Protein AF-A0A6A4JSJ2-F1 (afdb_monomer)

Foldseek 3Di:
DLCPPQDCQQPWDDWDWDWDDDPDDIAIEIEIEGANCVVCVPSNVVRQVSCCVPPPVHHYDYDYPDDD

Organism: Apolygus lucorum (NCBI:txid248454)

Structure (mmCIF, N/CA/C/O backbone):
data_AF-A0A6A4JSJ2-F1
#
_entry.id   AF-A0A6A4JSJ2-F1
#
loop_
_atom_site.group_PDB
_atom_site.id
_atom_site.type_symbol
_atom_site.label_atom_id
_atom_site.label_alt_id
_atom_site.label_comp_id
_atom_site.label_asym_id
_atom_site.label_entity_id
_atom_site.label_seq_id
_atom_site.pdbx_PDB_ins_code
_atom_site.Cartn_x
_atom_site.Cartn_y
_atom_site.Cartn_z
_atom_site.occupancy
_atom_site.B_iso_or_equiv
_atom_site.auth_seq_id
_atom_site.aut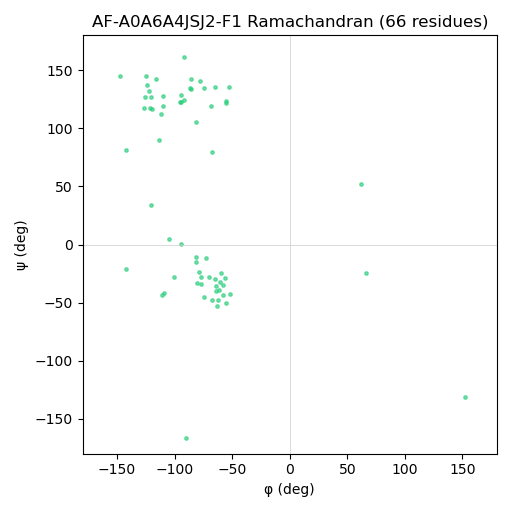h_comp_id
_atom_site.auth_asym_id
_atom_site.auth_atom_id
_atom_site.pdbx_PDB_model_num
ATOM 1 N N . MET A 1 1 ? -11.673 -2.802 -10.512 1.00 55.72 1 MET A N 1
ATOM 2 C CA . MET A 1 1 ? -11.346 -1.590 -9.723 1.00 55.72 1 MET A CA 1
ATOM 3 C C . MET A 1 1 ? -10.249 -1.960 -8.725 1.00 55.72 1 MET A C 1
ATOM 5 O O . MET A 1 1 ? -10.527 -2.734 -7.818 1.00 55.72 1 MET A O 1
ATOM 9 N N . ILE A 1 2 ? -9.013 -1.491 -8.931 1.00 62.56 2 ILE A N 1
ATOM 10 C CA . ILE A 1 2 ? -7.801 -1.943 -8.203 1.00 62.56 2 ILE A CA 1
ATOM 11 C C . ILE A 1 2 ? -7.927 -1.796 -6.675 1.00 62.56 2 ILE A C 1
ATOM 13 O O . ILE A 1 2 ? -7.380 -2.600 -5.930 1.00 62.56 2 ILE A O 1
ATOM 17 N N . TYR A 1 3 ? -8.711 -0.822 -6.213 1.00 63.84 3 TYR A N 1
ATOM 18 C CA . TYR A 1 3 ? -8.857 -0.500 -4.792 1.00 63.84 3 TYR A CA 1
ATOM 19 C C . TYR A 1 3 ? -9.839 -1.393 -4.021 1.00 63.84 3 TYR A C 1
ATOM 21 O O . TYR A 1 3 ? -9.817 -1.394 -2.796 1.00 63.84 3 TYR A O 1
ATOM 29 N N . LYS A 1 4 ? -10.702 -2.163 -4.703 1.00 68.31 4 LYS A N 1
ATOM 30 C CA . LYS A 1 4 ? -11.747 -2.958 -4.027 1.00 68.31 4 LYS A CA 1
ATOM 31 C C . LYS A 1 4 ? -11.191 -4.142 -3.231 1.00 68.31 4 LYS A C 1
ATOM 33 O O . LYS A 1 4 ? -11.816 -4.541 -2.257 1.00 68.31 4 LYS A O 1
ATOM 38 N N . SER A 1 5 ? -10.044 -4.682 -3.642 1.00 71.19 5 SER A N 1
ATOM 39 C CA . SER A 1 5 ? -9.382 -5.819 -2.991 1.00 71.19 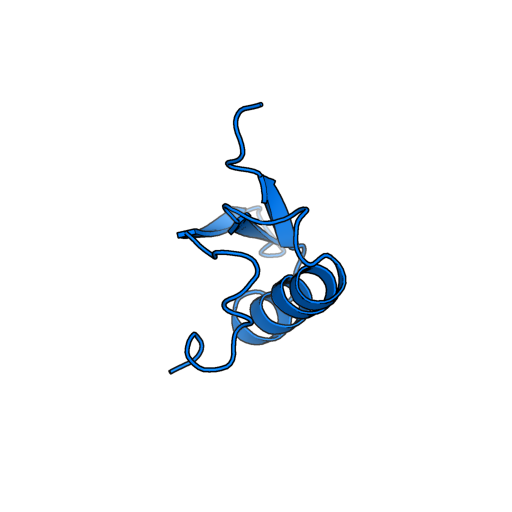5 SER A CA 1
ATOM 40 C C . SER A 1 5 ? -8.317 -5.403 -1.978 1.00 71.19 5 SER A C 1
ATOM 42 O O . SER A 1 5 ? -7.636 -6.264 -1.429 1.00 71.19 5 SER A O 1
ATOM 44 N N . LEU A 1 6 ? -8.099 -4.099 -1.784 1.00 74.44 6 LEU A N 1
ATOM 45 C CA . LEU A 1 6 ? -7.087 -3.635 -0.846 1.00 74.44 6 LEU A CA 1
ATOM 46 C C . LEU A 1 6 ? -7.621 -3.755 0.584 1.00 74.44 6 LEU A C 1
ATOM 48 O O . LEU A 1 6 ? -8.798 -3.454 0.816 1.00 74.44 6 LEU A O 1
ATOM 52 N N . PRO A 1 7 ? -6.778 -4.170 1.544 1.00 81.88 7 PRO A N 1
ATOM 53 C CA . PRO A 1 7 ? -7.181 -4.243 2.937 1.00 81.88 7 PRO A CA 1
ATOM 54 C C . PRO A 1 7 ? -7.714 -2.893 3.418 1.00 81.88 7 PRO A C 1
ATOM 56 O O . PRO A 1 7 ? -7.024 -1.879 3.344 1.00 81.88 7 PRO A O 1
ATOM 59 N N . LYS A 1 8 ? -8.961 -2.871 3.893 1.00 83.81 8 LYS A N 1
ATOM 60 C CA . LYS A 1 8 ? -9.595 -1.642 4.397 1.00 83.81 8 LYS A CA 1
ATOM 61 C C . LYS A 1 8 ? -9.134 -1.292 5.814 1.00 83.81 8 LYS A C 1
ATOM 63 O O . LYS A 1 8 ? -9.181 -0.122 6.181 1.00 83.81 8 LYS A O 1
ATOM 68 N N . SER A 1 9 ? -8.665 -2.284 6.576 1.00 88.81 9 SER A N 1
ATOM 69 C CA . SER A 1 9 ? -8.239 -2.152 7.978 1.00 88.81 9 SER A CA 1
ATOM 70 C C . SER A 1 9 ? -7.118 -1.129 8.172 1.00 88.81 9 SER A C 1
ATOM 72 O O . SER A 1 9 ? -7.136 -0.378 9.142 1.00 88.81 9 SER A O 1
ATOM 74 N N . VAL A 1 10 ? -6.211 -1.013 7.200 1.00 89.00 10 VAL A N 1
ATOM 75 C CA . VAL A 1 10 ? -5.077 -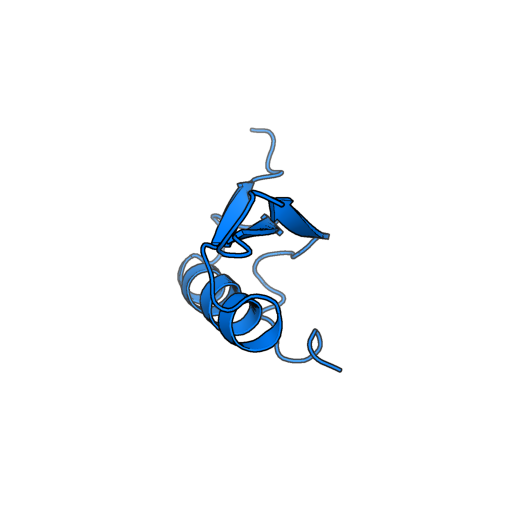0.066 7.211 1.00 89.00 10 VAL A CA 1
ATOM 76 C C . VAL A 1 10 ? -5.483 1.396 6.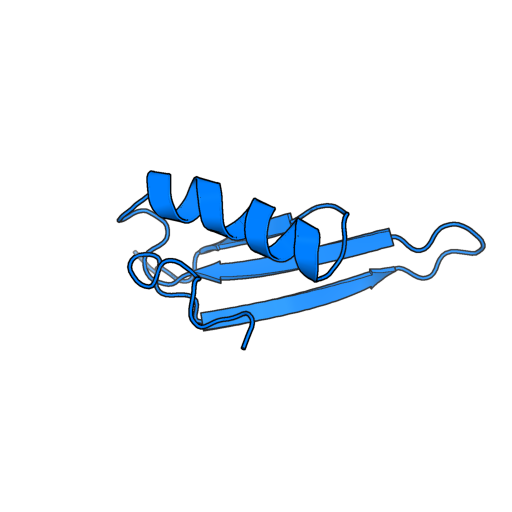976 1.00 89.00 10 VAL A C 1
ATOM 78 O O . VAL A 1 10 ? -4.680 2.309 7.179 1.00 89.00 10 VAL A O 1
ATOM 81 N N . GLY A 1 11 ? -6.727 1.645 6.552 1.00 89.19 11 GLY A N 1
ATOM 82 C CA . GLY A 1 11 ? -7.265 2.989 6.361 1.00 89.19 11 GLY A CA 1
ATOM 83 C C . GLY A 1 11 ? -6.511 3.797 5.303 1.00 89.19 11 GLY A C 1
ATOM 84 O O . GLY A 1 11 ? -6.068 4.909 5.598 1.00 89.19 11 GLY A O 1
ATOM 85 N N . LEU A 1 12 ? -6.342 3.237 4.100 1.00 89.50 12 LEU A N 1
ATOM 86 C CA . LEU A 1 12 ? -5.714 3.897 2.950 1.00 89.50 12 LEU A CA 1
ATOM 87 C C . LEU A 1 12 ? -6.409 5.234 2.626 1.00 89.50 12 LEU A C 1
ATOM 89 O O . LEU A 1 12 ? -7.614 5.264 2.380 1.00 89.50 12 LEU A O 1
ATOM 93 N N . ARG A 1 13 ? -5.648 6.332 2.604 1.00 89.81 13 ARG A N 1
ATOM 94 C CA . ARG A 1 13 ? -6.143 7.698 2.353 1.00 89.81 13 ARG A CA 1
ATOM 95 C C . ARG A 1 13 ? -5.683 8.268 1.025 1.00 89.81 13 ARG A C 1
ATOM 97 O O . ARG A 1 13 ? -6.480 8.878 0.320 1.00 89.81 13 ARG A O 1
ATOM 104 N N . ARG A 1 14 ? -4.410 8.075 0.683 1.00 90.50 14 ARG A N 1
ATOM 105 C CA . ARG A 1 14 ? -3.818 8.655 -0.522 1.00 90.50 14 ARG A CA 1
ATOM 106 C C . ARG A 1 14 ? -2.751 7.744 -1.102 1.00 90.50 14 ARG A C 1
ATOM 108 O O . ARG A 1 14 ? -2.011 7.087 -0.374 1.00 90.50 14 ARG A O 1
ATOM 115 N N . ILE A 1 15 ? -2.685 7.743 -2.427 1.00 92.19 15 ILE A N 1
ATOM 116 C CA . ILE A 1 15 ? -1.603 7.144 -3.193 1.00 92.19 15 ILE A CA 1
ATOM 117 C C . ILE A 1 15 ? -0.974 8.254 -4.021 1.00 92.19 15 ILE A C 1
ATOM 119 O O . ILE A 1 15 ? -1.675 8.940 -4.763 1.00 92.19 15 ILE A O 1
ATOM 123 N N . THR A 1 16 ? 0.340 8.397 -3.914 1.00 93.50 16 THR A N 1
ATOM 124 C CA . THR A 1 16 ? 1.114 9.346 -4.710 1.00 93.50 16 THR A CA 1
ATOM 125 C C . THR A 1 16 ? 2.181 8.586 -5.479 1.00 93.50 16 THR A C 1
ATOM 127 O O . THR A 1 16 ? 2.891 7.760 -4.910 1.00 93.50 16 THR A O 1
ATOM 130 N N . LEU A 1 17 ? 2.302 8.864 -6.774 1.00 93.44 17 LEU A N 1
ATOM 131 C CA . LEU A 1 17 ? 3.355 8.311 -7.614 1.00 93.44 17 LEU A CA 1
ATOM 132 C C . LEU A 1 17 ? 4.295 9.437 -8.031 1.00 93.44 17 LEU A C 1
ATOM 134 O O . LEU A 1 17 ? 3.913 10.317 -8.800 1.00 93.44 17 LEU A O 1
ATOM 138 N N . HIS A 1 18 ? 5.528 9.395 -7.540 1.00 91.94 18 HIS A N 1
ATOM 139 C CA . HIS A 1 18 ? 6.586 10.283 -7.998 1.00 91.94 18 HIS A CA 1
ATOM 140 C C . HIS A 1 18 ? 7.380 9.587 -9.092 1.00 91.94 18 HIS A C 1
ATOM 142 O O . HIS A 1 18 ? 7.830 8.456 -8.920 1.00 91.94 18 HIS A O 1
ATOM 148 N N . LYS A 1 19 ? 7.559 10.270 -10.218 1.00 90.62 19 LYS A N 1
ATOM 149 C CA . LYS A 1 19 ? 8.405 9.815 -11.316 1.00 90.62 19 LYS A CA 1
ATOM 150 C C . LYS A 1 19 ? 9.631 10.713 -11.371 1.00 90.62 19 LYS A C 1
ATOM 152 O O . LYS A 1 19 ? 9.490 11.912 -11.594 1.00 90.62 19 LYS A O 1
ATOM 157 N N . SER A 1 20 ? 10.810 10.133 -11.189 1.00 85.06 20 SER A N 1
ATOM 158 C CA . SER A 1 20 ? 12.058 10.819 -11.499 1.00 85.06 20 SER A CA 1
ATOM 159 C C . SER A 1 20 ? 12.370 10.622 -12.977 1.00 85.06 20 SER A C 1
ATOM 161 O O . SER A 1 20 ? 12.246 9.516 -13.510 1.00 85.06 20 SER A O 1
ATOM 163 N N . VAL A 1 21 ? 12.734 11.709 -13.647 1.00 77.50 21 VAL A N 1
ATOM 164 C CA . VAL A 1 21 ? 13.142 11.699 -15.050 1.00 77.50 21 VAL A CA 1
ATOM 165 C C . VAL A 1 21 ? 14.618 12.079 -15.070 1.00 77.50 21 VAL A C 1
ATOM 167 O O . VAL A 1 21 ? 14.954 13.257 -15.097 1.00 77.50 21 VAL A O 1
ATOM 170 N N . SER A 1 22 ? 15.500 11.087 -14.974 1.00 73.00 22 SER A N 1
ATOM 171 C CA . SER A 1 22 ? 16.912 11.256 -15.322 1.00 73.00 22 SER A CA 1
ATOM 172 C C . SER A 1 22 ? 17.119 10.872 -16.789 1.00 73.00 22 SER A C 1
ATOM 174 O O . SER A 1 22 ? 16.273 10.202 -17.388 1.00 73.00 22 SER A O 1
ATOM 176 N N . ASN A 1 23 ? 18.227 11.317 -17.390 1.00 72.75 23 ASN A N 1
ATOM 177 C CA . ASN A 1 23 ? 18.620 10.932 -18.748 1.00 72.75 23 ASN A CA 1
ATOM 178 C C . ASN A 1 23 ? 19.000 9.438 -18.766 1.00 72.75 23 ASN A C 1
ATOM 180 O O . ASN A 1 23 ? 20.174 9.092 -18.671 1.00 72.75 23 ASN A O 1
ATOM 184 N N . GLY A 1 24 ? 17.999 8.557 -18.797 1.00 77.19 24 GLY A N 1
ATOM 185 C CA . GLY A 1 24 ? 18.153 7.110 -18.672 1.00 77.19 24 GLY A CA 1
ATOM 186 C C . GLY A 1 24 ? 16.905 6.451 -18.079 1.00 77.19 24 GLY A C 1
ATOM 187 O O . GLY A 1 24 ? 15.782 6.700 -18.530 1.00 77.19 24 GLY A O 1
ATOM 188 N N . ASP A 1 25 ? 17.105 5.599 -17.070 1.00 78.25 25 ASP A N 1
ATOM 189 C CA . ASP A 1 25 ? 16.035 4.818 -16.449 1.00 78.25 25 ASP A CA 1
ATOM 190 C C . ASP A 1 25 ? 14.994 5.680 -15.726 1.00 78.25 25 ASP A C 1
ATOM 192 O O . ASP A 1 25 ? 15.293 6.581 -14.942 1.00 78.25 25 ASP A O 1
ATOM 196 N N . LYS A 1 26 ? 13.721 5.344 -15.953 1.00 83.31 26 LYS A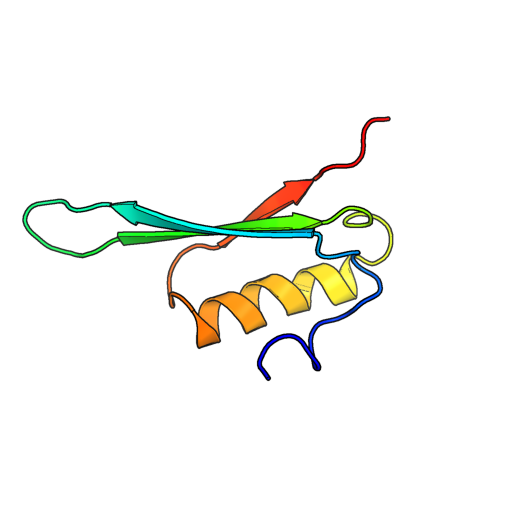 N 1
ATOM 197 C CA . LYS A 1 26 ? 12.586 5.968 -15.267 1.00 83.31 26 LYS A CA 1
ATOM 198 C C . LYS A 1 26 ? 12.424 5.322 -13.898 1.00 83.31 26 LYS A C 1
ATOM 200 O O . LYS A 1 26 ? 11.900 4.214 -13.795 1.00 83.31 26 LYS A O 1
ATOM 205 N N . LEU A 1 27 ? 12.816 6.036 -12.850 1.00 87.19 27 LEU A N 1
ATOM 206 C CA . LEU A 1 27 ? 12.570 5.608 -11.477 1.00 87.19 27 LEU A CA 1
ATOM 207 C C . LEU A 1 27 ? 11.196 6.087 -11.013 1.00 87.19 27 LEU A C 1
ATOM 209 O O . LEU A 1 27 ? 10.830 7.252 -11.191 1.00 87.19 27 LEU A O 1
ATOM 213 N N . TYR A 1 28 ? 10.456 5.189 -10.370 1.00 90.44 28 TYR A N 1
ATOM 214 C CA . TYR A 1 28 ? 9.180 5.505 -9.741 1.00 90.44 28 TYR A CA 1
ATOM 215 C C . TYR A 1 28 ? 9.267 5.301 -8.233 1.00 90.44 28 TYR A C 1
ATOM 217 O O . TY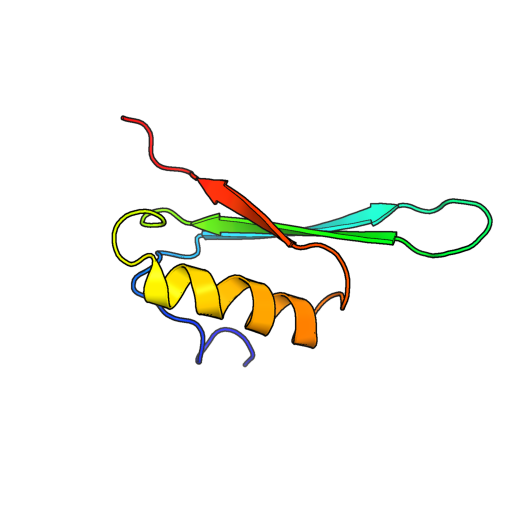R A 1 28 ? 9.877 4.348 -7.757 1.00 90.44 28 TYR A O 1
ATOM 225 N N . LEU A 1 29 ? 8.615 6.172 -7.475 1.00 92.56 29 LEU A N 1
ATOM 226 C CA . LEU A 1 29 ? 8.456 6.034 -6.037 1.00 92.56 29 LEU A CA 1
ATOM 227 C C . LEU A 1 29 ? 6.974 6.132 -5.697 1.00 92.56 29 LEU A C 1
ATOM 229 O O . LEU A 1 29 ? 6.320 7.141 -5.961 1.00 92.56 29 LEU A O 1
ATOM 233 N N . LEU A 1 30 ? 6.445 5.048 -5.139 1.00 94.25 30 LEU A N 1
ATO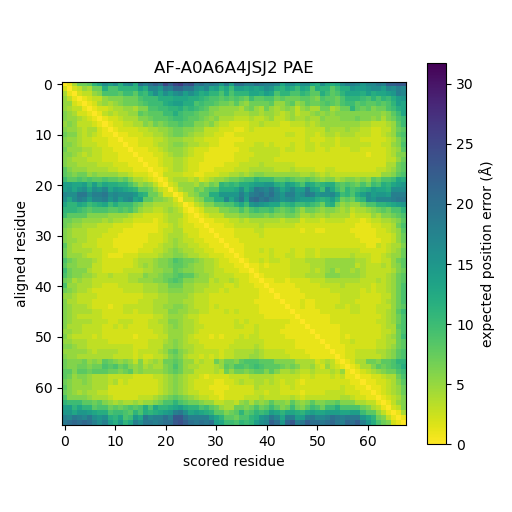M 234 C CA . LEU A 1 30 ? 5.071 4.965 -4.671 1.00 94.25 30 LEU A CA 1
ATOM 235 C C . LEU A 1 30 ? 5.018 5.364 -3.195 1.00 94.25 30 LEU A C 1
ATOM 237 O O . LEU A 1 30 ? 5.678 4.752 -2.364 1.00 94.25 30 LEU A O 1
ATOM 241 N N . LEU A 1 31 ? 4.204 6.353 -2.859 1.00 93.88 31 LEU A N 1
ATOM 242 C CA . LEU A 1 31 ? 3.905 6.754 -1.488 1.00 93.88 31 LEU A CA 1
ATOM 243 C C . LEU A 1 31 ? 2.462 6.384 -1.163 1.00 93.88 31 LEU A C 1
ATOM 245 O O . LEU A 1 31 ? 1.543 6.725 -1.908 1.00 93.88 31 LEU A O 1
ATOM 249 N N . VAL A 1 32 ? 2.276 5.680 -0.051 1.00 92.69 32 VAL A N 1
ATOM 250 C CA . VAL A 1 32 ? 0.973 5.195 0.406 1.00 92.69 32 VAL A CA 1
ATOM 251 C C . VAL A 1 32 ? 0.693 5.752 1.794 1.00 92.69 32 VAL A C 1
ATOM 253 O O . VAL A 1 32 ? 1.421 5.470 2.744 1.00 92.69 32 VAL A O 1
ATOM 256 N N . GLU A 1 33 ? -0.367 6.545 1.909 1.00 92.38 33 GLU A N 1
ATOM 257 C CA . GLU A 1 33 ? -0.803 7.130 3.175 1.00 92.38 33 GLU A CA 1
ATOM 258 C C . GLU A 1 33 ? -1.883 6.284 3.829 1.00 92.38 33 GLU A C 1
ATOM 260 O O . GLU A 1 33 ? -2.948 6.063 3.247 1.00 92.38 33 GLU A O 1
ATOM 265 N N . CYS A 1 34 ? -1.614 5.851 5.058 1.00 90.56 34 CYS A N 1
ATOM 266 C CA . CYS A 1 34 ? -2.491 4.984 5.836 1.00 90.56 34 CYS A CA 1
ATOM 267 C C . CYS A 1 34 ? -2.785 5.616 7.200 1.00 90.56 34 CYS A C 1
ATOM 269 O O . CYS A 1 34 ? -1.868 5.953 7.953 1.00 90.56 34 CYS A O 1
ATOM 271 N N . SER A 1 35 ? -4.075 5.732 7.521 1.00 89.06 35 SER A N 1
ATOM 272 C CA . SER A 1 35 ? -4.543 6.279 8.803 1.00 89.06 35 SER A CA 1
ATOM 273 C C . SER A 1 35 ? -4.429 5.298 9.967 1.00 89.06 35 SER A C 1
ATOM 275 O O . SER A 1 35 ? -4.176 5.730 11.084 1.00 89.06 35 SER A O 1
ATOM 277 N N . ASN A 1 36 ? -4.501 3.992 9.698 1.00 88.44 36 ASN A N 1
ATOM 278 C CA . ASN A 1 36 ? -4.459 2.941 10.717 1.00 88.44 36 ASN A CA 1
ATOM 279 C C . ASN A 1 36 ? -3.274 1.991 10.487 1.00 88.44 36 ASN A C 1
ATOM 281 O O . ASN A 1 36 ? -3.383 0.788 10.711 1.00 88.44 36 A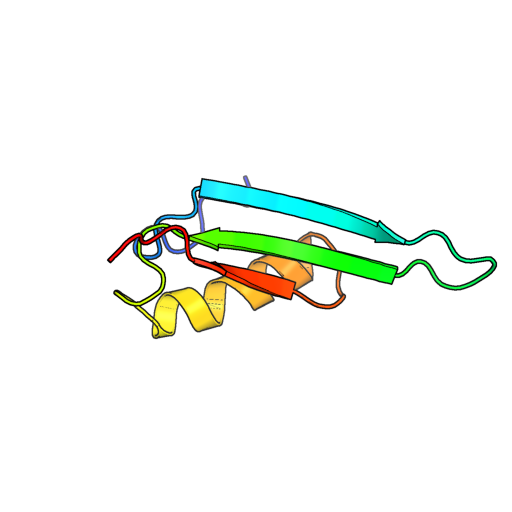SN A O 1
ATOM 285 N N . PHE A 1 37 ? -2.147 2.513 9.990 1.00 86.50 37 PHE A N 1
ATOM 286 C CA . PHE A 1 37 ? -0.994 1.702 9.579 1.00 86.50 37 PHE A CA 1
ATOM 287 C C . PHE A 1 37 ? -0.530 0.711 10.661 1.00 86.50 37 PHE A C 1
ATOM 289 O O . PHE A 1 37 ? -0.270 -0.448 10.354 1.00 86.50 37 PHE A O 1
ATOM 296 N N . LEU A 1 38 ? -0.473 1.155 11.921 1.00 87.88 38 LEU A N 1
ATOM 297 C CA . LEU A 1 38 ? -0.009 0.336 13.046 1.00 87.88 38 LEU A CA 1
ATOM 298 C C . LEU A 1 38 ? -1.075 -0.620 13.605 1.00 87.88 38 LEU A C 1
ATOM 300 O O . LEU A 1 38 ? -0.744 -1.472 14.420 1.00 87.88 38 LEU A O 1
ATOM 304 N N . HIS A 1 39 ? -2.341 -0.490 13.198 1.00 89.06 39 HIS A N 1
ATOM 305 C CA . HIS A 1 39 ? -3.432 -1.296 13.750 1.00 89.06 39 HIS A CA 1
ATOM 306 C C . HIS A 1 39 ? -3.444 -2.728 13.196 1.00 89.06 39 HIS A C 1
ATOM 308 O O . HIS A 1 39 ? -3.784 -3.665 13.908 1.00 89.06 39 HIS A O 1
ATOM 314 N N . ASP A 1 40 ? -3.057 -2.895 11.929 1.00 87.94 40 ASP A N 1
ATOM 315 C CA . ASP A 1 40 ? -3.040 -4.182 11.231 1.00 87.94 40 ASP A CA 1
ATOM 316 C C . ASP A 1 40 ? -1.809 -4.252 10.314 1.00 87.94 40 ASP A C 1
ATOM 318 O O . ASP A 1 40 ? -1.856 -3.974 9.110 1.00 87.94 40 ASP A O 1
ATOM 322 N N . LEU A 1 41 ? -0.664 -4.579 10.923 1.00 89.00 41 LEU A N 1
ATOM 323 C CA . LEU A 1 41 ? 0.626 -4.643 10.233 1.00 89.00 41 LEU A CA 1
ATOM 324 C C . LEU A 1 41 ? 0.666 -5.743 9.170 1.00 89.00 41 LEU A C 1
ATOM 326 O O . LEU A 1 41 ? 1.356 -5.587 8.166 1.00 89.00 41 LEU A O 1
ATOM 330 N N . THR A 1 42 ? -0.083 -6.832 9.348 1.00 91.75 42 THR A N 1
ATOM 331 C CA . THR A 1 42 ? -0.164 -7.916 8.362 1.00 91.75 42 THR A CA 1
ATOM 332 C C . THR A 1 42 ? -0.863 -7.434 7.095 1.00 91.75 42 THR A C 1
ATOM 334 O O . THR A 1 42 ? -0.335 -7.600 5.994 1.00 91.75 42 THR A O 1
ATOM 337 N N . ALA A 1 43 ? -2.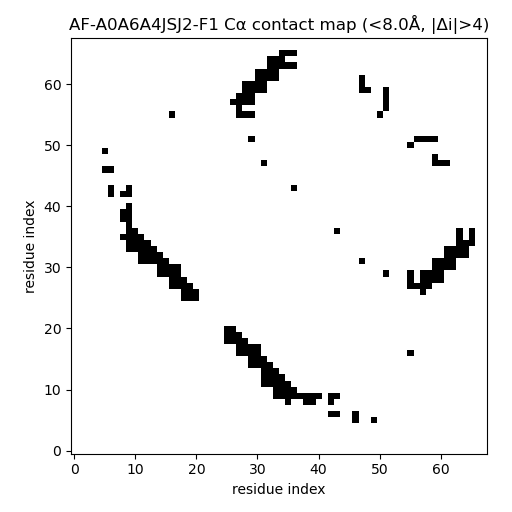007 -6.758 7.227 1.00 90.56 43 ALA A N 1
ATOM 338 C CA . ALA A 1 43 ? -2.675 -6.128 6.095 1.00 90.56 43 ALA A CA 1
ATOM 339 C C . ALA A 1 43 ? -1.806 -5.047 5.438 1.00 90.56 43 ALA A C 1
ATOM 341 O O . ALA A 1 43 ? -1.751 -4.953 4.207 1.00 90.56 43 ALA A O 1
ATOM 342 N N . ALA A 1 44 ? -1.085 -4.256 6.238 1.00 89.69 44 ALA A N 1
ATOM 343 C CA . ALA A 1 44 ? -0.144 -3.272 5.721 1.00 89.69 44 ALA A CA 1
ATOM 344 C C . ALA A 1 44 ? 1.016 -3.945 4.968 1.00 89.69 44 ALA A C 1
ATOM 346 O O . ALA A 1 44 ? 1.383 -3.501 3.886 1.00 89.69 44 ALA A O 1
ATOM 347 N N . ALA A 1 45 ? 1.560 -5.062 5.437 1.00 89.88 45 ALA A N 1
ATOM 348 C CA . ALA A 1 45 ? 2.620 -5.772 4.723 1.00 89.88 45 ALA A CA 1
ATOM 349 C C . ALA A 1 45 ? 2.176 -6.242 3.323 1.00 89.88 45 ALA A C 1
ATOM 351 O O . ALA A 1 45 ? 2.979 -6.235 2.393 1.00 89.88 45 ALA A O 1
ATOM 352 N N . VAL A 1 46 ? 0.893 -6.577 3.142 1.00 90.94 46 VAL A N 1
ATOM 353 C CA . VAL A 1 46 ? 0.324 -7.013 1.851 1.00 90.94 46 VAL A CA 1
ATOM 354 C C . VAL A 1 46 ? -0.001 -5.839 0.916 1.00 90.94 46 VAL A C 1
ATOM 356 O O . VAL A 1 46 ? 0.116 -5.961 -0.308 1.00 90.94 46 VAL A O 1
ATOM 359 N N . LEU A 1 47 ? -0.397 -4.688 1.465 1.00 90.44 47 LEU A N 1
ATOM 360 C CA . LEU A 1 47 ? -0.915 -3.558 0.689 1.00 90.44 47 LEU A CA 1
ATOM 361 C C . LEU A 1 47 ? 0.121 -2.959 -0.284 1.00 90.44 47 LEU A C 1
ATOM 363 O O . LEU A 1 47 ? -0.169 -2.825 -1.475 1.00 90.44 47 LEU A O 1
ATOM 367 N N . ILE A 1 48 ? 1.321 -2.599 0.189 1.00 89.81 48 ILE A N 1
ATOM 368 C CA . ILE A 1 48 ? 2.353 -1.969 -0.653 1.00 89.81 48 ILE A CA 1
ATOM 369 C C . ILE A 1 48 ? 2.805 -2.883 -1.791 1.00 89.81 48 ILE A C 1
ATOM 371 O O . ILE A 1 48 ? 2.832 -2.404 -2.923 1.00 89.81 48 ILE A O 1
ATOM 375 N N . PRO A 1 49 ? 3.121 -4.173 -1.571 1.00 90.56 49 PRO A N 1
ATOM 376 C CA . PRO A 1 49 ? 3.471 -5.077 -2.663 1.00 90.56 49 PRO A CA 1
ATOM 377 C C . PRO A 1 49 ? 2.361 -5.192 -3.712 1.00 90.56 49 PRO A C 1
ATOM 379 O O . PRO A 1 49 ? 2.635 -5.097 -4.909 1.00 90.56 49 PRO A O 1
ATOM 382 N N . ALA A 1 50 ? 1.098 -5.305 -3.283 1.00 90.06 50 ALA A N 1
ATOM 383 C CA . ALA A 1 50 ? -0.046 -5.385 -4.190 1.00 90.06 50 ALA A CA 1
ATOM 384 C C . ALA A 1 50 ? -0.242 -4.116 -5.037 1.00 90.06 50 ALA A C 1
ATOM 386 O O . ALA A 1 50 ? -0.644 -4.218 -6.202 1.00 90.06 50 ALA A O 1
ATOM 387 N N . LEU A 1 51 ? 0.030 -2.939 -4.464 1.00 90.81 51 LEU A N 1
ATOM 388 C CA . LEU A 1 51 ? -0.005 -1.658 -5.168 1.00 90.81 51 LEU A CA 1
ATOM 389 C C . LEU A 1 51 ? 1.203 -1.485 -6.094 1.00 90.81 51 LEU A C 1
ATOM 391 O O . LEU A 1 51 ? 1.027 -1.125 -7.256 1.00 90.81 51 LEU A O 1
ATOM 395 N N . ARG A 1 52 ? 2.416 -1.800 -5.622 1.00 91.19 52 ARG A N 1
ATOM 396 C CA . ARG A 1 52 ? 3.653 -1.750 -6.417 1.00 91.19 52 ARG A CA 1
ATOM 397 C C . ARG A 1 52 ? 3.533 -2.595 -7.677 1.00 91.19 52 ARG A C 1
ATOM 399 O O . ARG A 1 52 ? 3.770 -2.077 -8.763 1.00 91.19 52 ARG A O 1
ATOM 406 N N . ALA A 1 53 ? 3.093 -3.848 -7.541 1.00 89.31 53 ALA A N 1
ATOM 407 C CA . ALA A 1 53 ? 2.932 -4.776 -8.660 1.00 89.31 53 ALA A CA 1
ATOM 408 C C . ALA A 1 53 ? 1.949 -4.277 -9.735 1.00 89.31 53 ALA A C 1
ATOM 410 O O . ALA A 1 53 ? 2.044 -4.688 -10.886 1.00 89.31 53 ALA A O 1
ATOM 411 N N . ARG A 1 54 ? 1.007 -3.395 -9.376 1.00 87.69 54 ARG A N 1
ATOM 412 C CA . ARG A 1 54 ? -0.011 -2.866 -10.297 1.00 87.69 54 ARG A CA 1
ATOM 413 C C . ARG A 1 54 ? 0.295 -1.475 -10.841 1.00 87.69 54 ARG A C 1
ATOM 415 O O . ARG A 1 54 ? -0.206 -1.144 -11.908 1.00 87.69 54 ARG A O 1
ATOM 422 N N . LEU A 1 55 ? 1.037 -0.651 -10.099 1.00 88.31 55 LEU A N 1
ATOM 423 C CA . LEU A 1 55 ? 1.182 0.776 -10.403 1.00 88.31 55 LEU A CA 1
ATOM 424 C C . LEU A 1 55 ? 2.569 1.166 -10.912 1.00 88.31 55 LEU A C 1
ATOM 426 O O . LEU A 1 55 ? 2.655 2.008 -11.799 1.00 88.31 55 LEU A O 1
ATOM 430 N N . CYS A 1 56 ? 3.649 0.630 -10.334 1.00 85.31 56 CYS A N 1
ATOM 431 C CA . CYS A 1 56 ? 4.987 1.187 -10.571 1.00 85.31 56 CYS A CA 1
ATOM 432 C C . CYS A 1 56 ? 6.131 0.175 -10.688 1.00 85.31 56 CYS A C 1
ATOM 434 O O . CYS A 1 56 ? 7.179 0.541 -11.211 1.00 85.31 56 CYS A O 1
ATOM 436 N N . GLY A 1 57 ? 5.993 -1.051 -10.170 1.00 85.50 57 GLY A N 1
ATOM 437 C CA . GLY A 1 57 ? 7.052 -2.074 -10.105 1.00 85.50 57 GLY A CA 1
ATOM 438 C C . GLY A 1 57 ? 8.241 -1.745 -9.180 1.00 85.50 57 GLY A C 1
ATOM 439 O O . GLY A 1 57 ? 8.883 -2.648 -8.649 1.00 85.50 57 GLY A O 1
ATOM 440 N N . TYR A 1 58 ? 8.503 -0.465 -8.925 1.00 88.69 58 TYR A N 1
ATOM 441 C CA . TYR A 1 58 ? 9.624 0.064 -8.144 1.00 88.69 58 TYR A CA 1
ATOM 442 C C . TYR A 1 58 ? 9.310 0.213 -6.649 1.00 88.69 58 TYR A C 1
ATOM 444 O O . TYR A 1 58 ? 8.337 -0.352 -6.158 1.00 88.69 58 TYR A O 1
ATOM 452 N N . THR A 1 59 ? 10.155 0.934 -5.907 1.00 91.38 59 THR A N 1
ATOM 453 C CA . THR A 1 59 ? 10.051 1.204 -4.468 1.00 91.38 59 THR A CA 1
ATOM 454 C C . THR A 1 59 ? 8.692 1.774 -4.065 1.00 91.38 59 THR A C 1
ATOM 456 O O . THR A 1 59 ? 8.160 2.691 -4.694 1.00 91.38 59 THR A O 1
ATOM 459 N N . GLY A 1 60 ? 8.153 1.242 -2.968 1.00 92.50 60 GLY A N 1
ATOM 460 C CA . GLY A 1 60 ? 6.973 1.770 -2.295 1.00 92.50 60 GLY A CA 1
ATOM 461 C C . GLY A 1 60 ? 7.280 2.070 -0.835 1.00 92.50 60 GLY A C 1
ATOM 462 O O . GLY A 1 60 ? 7.931 1.262 -0.178 1.00 92.50 60 GLY A O 1
ATOM 463 N N . LEU A 1 61 ? 6.798 3.208 -0.342 1.00 93.56 61 LEU A N 1
ATOM 464 C CA . LEU A 1 61 ? 6.969 3.677 1.027 1.00 93.56 61 LEU A CA 1
ATOM 465 C C . LEU A 1 61 ? 5.619 3.973 1.675 1.00 93.56 61 LEU A C 1
ATOM 467 O O . LEU A 1 61 ? 4.694 4.479 1.033 1.00 93.56 61 LEU A O 1
ATOM 471 N N . TYR A 1 62 ? 5.541 3.693 2.972 1.00 91.75 62 TYR A N 1
ATOM 472 C CA . TYR A 1 62 ? 4.431 4.128 3.802 1.00 91.75 62 TYR A CA 1
ATOM 473 C C . TYR A 1 62 ? 4.672 5.530 4.331 1.00 91.75 62 TYR A C 1
ATOM 475 O O . TYR A 1 62 ? 5.778 5.874 4.740 1.00 91.75 62 TYR A O 1
ATOM 483 N N . ARG A 1 63 ? 3.598 6.310 4.392 1.00 89.56 63 ARG A N 1
ATOM 484 C CA . ARG A 1 63 ? 3.529 7.523 5.193 1.00 89.56 63 ARG A CA 1
ATOM 485 C C . ARG A 1 63 ? 2.404 7.355 6.204 1.00 89.56 63 ARG A C 1
ATOM 487 O O . ARG A 1 63 ? 1.241 7.189 5.834 1.00 89.56 63 ARG A O 1
ATOM 494 N N . THR A 1 64 ? 2.751 7.363 7.483 1.00 79.62 64 THR A N 1
ATOM 495 C CA . THR A 1 64 ? 1.752 7.319 8.550 1.00 79.62 64 THR A CA 1
ATOM 496 C C . THR A 1 64 ? 1.083 8.689 8.639 1.00 79.62 64 THR A C 1
ATOM 498 O O . THR A 1 64 ? 1.749 9.721 8.561 1.00 79.62 64 THR A O 1
ATOM 501 N N . THR A 1 65 ? -0.244 8.717 8.748 1.00 74.81 65 THR A N 1
ATOM 502 C CA . THR A 1 65 ? -0.988 9.960 9.028 1.00 74.81 65 THR A CA 1
ATOM 503 C C . THR A 1 65 ? -1.491 10.012 10.467 1.00 74.81 65 THR A C 1
ATOM 505 O O . THR A 1 65 ? -2.241 10.919 10.813 1.00 74.81 65 THR A O 1
ATOM 508 N N . ALA A 1 66 ? -1.129 9.022 11.288 1.00 66.38 66 ALA A N 1
ATOM 509 C CA . ALA A 1 66 ? -1.437 9.023 12.708 1.00 66.38 66 ALA A CA 1
ATOM 510 C C . ALA A 1 66 ? -0.623 10.130 13.389 1.00 66.38 66 ALA A C 1
ATOM 512 O O . ALA A 1 66 ? 0.607 10.126 13.331 1.00 66.38 66 ALA A O 1
ATOM 513 N N . VAL A 1 67 ? -1.333 11.080 13.990 1.00 54.75 67 VAL A N 1
ATOM 514 C CA . VAL A 1 67 ? -0.786 12.040 14.948 1.00 54.75 67 VAL A CA 1
ATOM 515 C C . VAL A 1 67 ? -1.038 11.422 16.321 1.00 54.75 67 VAL A C 1
ATOM 517 O O . VAL A 1 67 ? -2.178 11.043 16.597 1.00 54.75 67 VAL A O 1
ATOM 520 N N . PHE A 1 68 ? 0.023 11.222 17.101 1.00 51.50 68 PHE A N 1
ATOM 521 C CA . PHE A 1 68 ? -0.060 10.730 18.478 1.00 51.50 68 PHE A CA 1
ATOM 522 C C . PHE A 1 68 ? -0.455 11.859 19.427 1.00 51.50 68 PHE A C 1
ATOM 524 O O . PHE A 1 68 ? -0.004 13.002 19.177 1.00 51.50 68 PHE A O 1
#

Mean predicted aligned error: 5.21 Å

pLDDT: mean 84.79, std 10.06, range [51.5, 94.25]

Sequence (68 aa):
MIYKSLPKSVGLRRITLHKSVSNGDKLYLLLVECSNFLHDLTAAAVLIPALRARLCGYTGLYRTTAVF

InterPro domains:
  IPR055577 Domain of unknown function DUF7153 [PF23672] (1-63)

Nearest PDB structures (foldseek):
  7r7f-assembly2_B  TM=5.555E-01  e=1.945E-01  Picosynechococcus sp. PCC 7002
  3kxw-assembly1_A  TM=5.741E-01  e=3.843E-01  Legionella pneumophila subsp. pneumophila str. Philadelphia 1
  9cai-assembly1_AH  TM=4.103E-01  e=9.193E-02  Caenorhabditis elegans
  4v6w-assembly1_AH  TM=5.163E-01  e=4.714E-01  Drosophila melanogaster
  3gr0-assembly2_B  TM=3.892E-01  e=2.769E+00  Salmonella enterica subsp. enterica serovar Typhimurium

Radius of gyration: 12.72 Å; Cα contacts (8 Å, |Δi|>4): 110; chains: 1; bounding box: 30×20×37 Å

Solvent-accessible surface area (backbone atoms only — not comparable to full-atom values): 4109 Å² total; per-residue (Å²): 116,86,70,77,81,48,63,67,75,22,35,74,74,49,78,47,79,47,73,50,84,54,103,69,73,77,47,41,40,37,40,39,30,18,55,28,45,86,78,32,54,70,52,43,65,50,42,52,59,61,46,22,74,75,74,60,72,44,56,65,43,81,40,78,66,66,78,132

Secondary structure (DSSP, 8-state):
-GGGGS-STT-EEEEEEEEEE-SS-EEEEEEEEETTTTT-HHHHHHHHHHHHHHHTSS-EEEEE----